Protein AF-A0A662R1B3-F1 (afdb_monomer_lite)

Structure (mmCIF, N/CA/C/O backbone):
data_AF-A0A662R1B3-F1
#
_entry.id   AF-A0A662R1B3-F1
#
loop_
_atom_site.group_PDB
_atom_site.id
_atom_site.type_symbol
_atom_site.label_atom_id
_atom_site.label_alt_id
_atom_site.label_comp_id
_atom_site.label_asym_id
_atom_site.label_entity_id
_atom_site.label_seq_id
_atom_site.pdbx_PDB_ins_code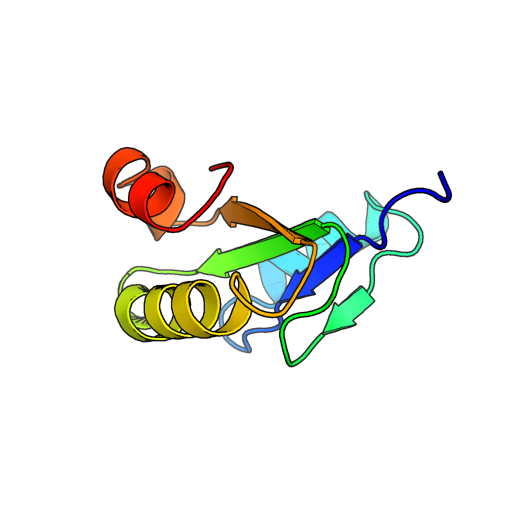
_atom_site.Cartn_x
_atom_site.Cartn_y
_atom_site.Cartn_z
_atom_site.occupancy
_atom_site.B_iso_or_equiv
_atom_site.auth_seq_id
_atom_site.auth_comp_id
_atom_site.auth_asym_id
_atom_site.auth_atom_id
_atom_site.pdbx_PDB_model_num
ATOM 1 N N . MET A 1 1 ? -19.005 -2.259 14.686 1.00 42.78 1 MET A N 1
ATOM 2 C CA . MET A 1 1 ? -17.787 -1.772 14.005 1.00 42.78 1 MET A CA 1
ATOM 3 C C . MET A 1 1 ? -18.208 -1.230 12.652 1.00 42.78 1 MET A C 1
ATOM 5 O O . MET A 1 1 ? -18.775 -1.980 11.872 1.00 42.78 1 MET A O 1
ATOM 9 N N . LYS A 1 2 ? -18.058 0.080 12.428 1.00 50.28 2 LYS A N 1
ATOM 10 C CA . LYS A 1 2 ? -18.292 0.698 11.115 1.00 50.28 2 LYS A CA 1
ATOM 11 C C . LYS A 1 2 ? -17.207 0.157 10.182 1.00 50.28 2 LYS A C 1
ATOM 13 O O . LYS A 1 2 ? -16.053 0.148 10.602 1.00 50.28 2 LYS A O 1
ATOM 18 N N . TYR A 1 3 ? -17.592 -0.350 9.013 1.00 51.41 3 TYR A N 1
ATOM 19 C CA . TYR A 1 3 ? -16.685 -0.908 8.009 1.00 51.41 3 TYR A CA 1
ATOM 20 C C . TYR A 1 3 ? -15.438 -0.030 7.881 1.00 51.41 3 TYR A C 1
ATOM 22 O O . TYR A 1 3 ? -15.546 1.178 7.684 1.00 51.41 3 TYR A O 1
ATOM 30 N N . SER A 1 4 ? -14.280 -0.633 8.134 1.00 69.06 4 SER A N 1
ATOM 31 C CA . SER A 1 4 ? -12.981 0.028 8.170 1.00 69.06 4 SER A CA 1
ATOM 32 C C . SER A 1 4 ? -12.784 0.843 6.892 1.00 69.06 4 SER A C 1
ATOM 34 O O . SER A 1 4 ? -12.849 0.270 5.808 1.00 69.06 4 SER A O 1
ATOM 36 N N . ASP A 1 5 ? -12.565 2.157 7.013 1.00 91.00 5 ASP A N 1
ATOM 37 C CA . ASP A 1 5 ? -12.284 3.033 5.867 1.00 91.00 5 ASP A CA 1
ATOM 38 C C . ASP A 1 5 ? -11.206 2.389 4.977 1.00 91.00 5 ASP A C 1
ATOM 40 O O . ASP A 1 5 ? -10.114 2.088 5.466 1.00 91.00 5 ASP A O 1
ATOM 44 N N . VAL A 1 6 ? -11.493 2.174 3.689 1.00 93.81 6 VAL A N 1
ATOM 45 C CA . VAL A 1 6 ? -10.495 1.675 2.733 1.00 93.81 6 VAL A CA 1
ATOM 46 C C . VAL A 1 6 ? -9.773 2.864 2.117 1.00 93.81 6 VAL A C 1
ATOM 48 O O . VAL A 1 6 ? -10.387 3.753 1.531 1.00 93.81 6 VAL A O 1
ATOM 51 N N . ASN A 1 7 ? -8.454 2.890 2.254 1.00 95.06 7 ASN A N 1
ATOM 52 C CA . ASN A 1 7 ? -7.613 4.010 1.870 1.00 95.06 7 ASN A CA 1
ATOM 53 C C . ASN A 1 7 ? -6.534 3.532 0.890 1.00 95.06 7 ASN A C 1
ATOM 55 O O . ASN A 1 7 ? -5.585 2.847 1.267 1.00 95.06 7 ASN A O 1
ATOM 59 N N . PHE A 1 8 ? -6.650 3.927 -0.375 1.00 94.62 8 PHE A N 1
ATOM 60 C CA . PHE A 1 8 ? -5.609 3.744 -1.379 1.00 94.62 8 PHE A CA 1
ATOM 61 C C . PHE A 1 8 ? -4.505 4.777 -1.177 1.00 94.62 8 PHE A C 1
ATOM 63 O O . PHE A 1 8 ? -4.719 5.981 -1.364 1.00 94.62 8 PHE A O 1
ATOM 70 N N . ARG A 1 9 ? -3.297 4.316 -0.848 1.00 94.94 9 ARG A N 1
ATOM 71 C CA . ARG A 1 9 ? -2.120 5.178 -0.790 1.00 94.94 9 ARG A CA 1
ATOM 72 C C . ARG A 1 9 ? -1.768 5.668 -2.195 1.00 94.94 9 ARG A C 1
ATOM 74 O O . ARG A 1 9 ? -1.404 4.888 -3.075 1.00 94.94 9 ARG A O 1
ATOM 81 N N . TYR A 1 10 ? -1.838 6.980 -2.406 1.00 91.19 10 TYR A N 1
ATOM 82 C CA . TYR A 1 10 ? -1.555 7.584 -3.701 1.00 91.19 10 TYR A CA 1
ATOM 83 C C . TYR A 1 10 ? -0.056 7.685 -3.992 1.00 91.19 10 TYR A C 1
ATOM 85 O O . TYR A 1 10 ? 0.682 8.401 -3.317 1.00 91.19 10 TYR A O 1
ATOM 93 N N . PHE A 1 11 ? 0.362 7.053 -5.088 1.00 85.19 11 PHE A N 1
ATOM 94 C CA . PHE A 1 11 ? 1.649 7.288 -5.733 1.00 85.19 11 PHE A CA 1
ATOM 95 C C . PHE A 1 11 ? 1.412 7.673 -7.191 1.00 85.19 11 PHE A C 1
ATOM 97 O O . PHE A 1 11 ? 0.750 6.938 -7.923 1.00 85.19 11 PHE A O 1
ATOM 104 N N . LYS A 1 12 ? 2.022 8.769 -7.663 1.00 81.62 12 LYS A N 1
ATOM 105 C CA . LYS A 1 12 ? 1.876 9.236 -9.059 1.00 81.62 12 LYS A CA 1
ATOM 106 C C . LYS A 1 12 ? 2.162 8.133 -10.091 1.00 81.62 12 LYS A C 1
ATOM 108 O O . LYS A 1 12 ? 1.486 8.066 -11.114 1.00 81.62 12 LYS A O 1
ATOM 113 N N . LYS A 1 13 ? 3.140 7.261 -9.809 1.00 77.25 13 LYS A N 1
ATOM 114 C CA . LYS A 1 13 ? 3.535 6.134 -10.674 1.00 77.25 13 LYS A CA 1
ATOM 115 C C . LYS A 1 13 ? 2.512 4.988 -10.703 1.00 77.25 13 LYS A C 1
ATOM 117 O O . LYS A 1 13 ? 2.445 4.286 -11.702 1.00 77.25 13 LYS A O 1
ATOM 122 N N . ASN A 1 14 ? 1.679 4.847 -9.669 1.00 70.44 14 ASN A N 1
ATOM 123 C CA . ASN A 1 14 ? 0.777 3.700 -9.485 1.00 70.44 14 ASN A CA 1
ATOM 124 C C . ASN A 1 14 ? -0.706 4.089 -9.618 1.00 70.44 14 ASN A C 1
ATOM 126 O O . ASN A 1 14 ? -1.600 3.337 -9.235 1.00 70.44 14 ASN A O 1
ATOM 130 N N . ARG A 1 15 ? -0.976 5.263 -10.206 1.00 74.69 15 ARG A N 1
ATOM 131 C CA . ARG A 1 15 ? -2.326 5.811 -10.411 1.00 74.69 15 ARG A CA 1
ATOM 132 C C . ARG A 1 15 ? -3.250 4.896 -11.224 1.00 74.69 15 ARG A C 1
ATOM 134 O O . ARG A 1 15 ? -4.459 4.942 -11.038 1.00 74.69 15 ARG A O 1
ATOM 141 N N . TYR A 1 16 ? -2.684 4.076 -12.111 1.00 76.00 16 TYR A N 1
ATOM 142 C CA . TYR A 1 16 ? -3.453 3.178 -12.973 1.00 76.00 16 TYR A CA 1
ATOM 143 C C . TYR A 1 16 ? -4.078 2.021 -12.185 1.00 76.00 16 TYR A C 1
ATOM 145 O O . TYR A 1 16 ? -5.264 1.764 -12.356 1.00 76.00 16 TYR A O 1
ATOM 153 N N . SER A 1 17 ? -3.339 1.395 -11.259 1.00 73.81 17 SER A N 1
ATOM 154 C CA . SER A 1 17 ? -3.891 0.345 -10.386 1.00 73.81 17 SER A CA 1
ATOM 155 C C . SER A 1 17 ? -5.017 0.876 -9.496 1.00 73.81 17 SER A C 1
ATOM 157 O O . SER A 1 17 ? -6.038 0.219 -9.325 1.00 73.81 17 SER A O 1
ATOM 159 N N . ILE A 1 18 ? -4.862 2.100 -8.977 1.00 80.62 18 ILE A N 1
ATOM 160 C CA . ILE A 1 18 ? -5.882 2.764 -8.152 1.00 80.62 18 ILE A CA 1
ATOM 161 C C . ILE A 1 18 ? -7.155 3.025 -8.970 1.00 80.62 18 ILE A C 1
ATOM 163 O O . ILE A 1 18 ? -8.250 2.716 -8.512 1.00 80.62 18 ILE A O 1
ATOM 167 N N . ALA A 1 19 ? -7.023 3.544 -10.196 1.00 81.88 19 ALA A N 1
ATOM 168 C CA . ALA A 1 19 ? -8.167 3.857 -11.055 1.00 81.88 19 ALA A CA 1
ATOM 169 C C . ALA A 1 19 ? -9.018 2.625 -11.415 1.00 81.88 19 ALA A C 1
ATOM 171 O O . ALA A 1 19 ? -10.227 2.758 -11.579 1.00 81.88 19 ALA A O 1
ATOM 172 N N . VAL A 1 20 ? -8.404 1.440 -11.516 1.00 85.19 20 VAL A N 1
ATOM 173 C CA . VAL A 1 20 ? -9.111 0.180 -11.805 1.00 85.19 20 VAL A CA 1
ATOM 174 C C . VAL A 1 20 ? -9.841 -0.365 -10.575 1.00 85.19 20 VAL A C 1
ATOM 176 O O . VAL A 1 20 ? -10.926 -0.921 -10.711 1.00 85.19 20 VAL A O 1
ATOM 179 N N . LEU A 1 21 ? -9.267 -0.211 -9.379 1.00 85.44 21 LEU A N 1
ATOM 180 C CA . LEU A 1 21 ? -9.829 -0.777 -8.148 1.00 85.44 21 LEU A CA 1
ATOM 181 C C . LEU A 1 21 ? -10.873 0.123 -7.482 1.00 85.44 21 LEU A C 1
ATOM 183 O O . LEU A 1 21 ? -11.786 -0.394 -6.843 1.00 85.44 21 LEU A O 1
ATOM 187 N N . LEU A 1 22 ? -10.773 1.447 -7.638 1.00 86.44 22 LEU A N 1
ATOM 188 C CA . LEU A 1 22 ? -11.708 2.403 -7.033 1.00 86.44 22 LEU A CA 1
ATOM 189 C C . LEU A 1 22 ? -13.192 2.088 -7.313 1.00 86.44 22 LEU A C 1
ATOM 191 O O . LEU A 1 22 ? -13.968 2.106 -6.363 1.00 86.44 22 LEU A O 1
ATOM 195 N N . PRO A 1 23 ? -13.616 1.745 -8.547 1.00 89.31 23 PRO A N 1
ATOM 196 C CA . PRO A 1 23 ? -15.013 1.391 -8.815 1.00 89.31 23 PRO A CA 1
ATOM 197 C C . PRO A 1 23 ? -15.485 0.107 -8.119 1.00 89.31 23 PRO A C 1
ATOM 199 O O . PRO A 1 23 ? -16.686 -0.085 -7.953 1.00 89.31 23 PRO A O 1
ATOM 202 N N . LEU A 1 24 ? -14.560 -0.782 -7.740 1.00 89.75 24 LEU A N 1
ATOM 203 C CA . LEU A 1 24 ? -14.864 -2.072 -7.112 1.00 89.75 24 LEU A CA 1
ATOM 204 C C . LEU A 1 24 ? -14.956 -1.982 -5.587 1.00 89.75 24 LEU A C 1
ATOM 206 O O . LEU A 1 24 ? -15.445 -2.914 -4.951 1.00 89.75 24 LEU A O 1
ATOM 210 N N . VAL A 1 25 ? -14.483 -0.881 -5.000 1.00 89.06 25 VAL A N 1
ATOM 211 C CA . VAL A 1 25 ? -14.485 -0.663 -3.554 1.00 89.06 25 VAL A CA 1
ATOM 212 C C . VAL A 1 25 ? -15.240 0.633 -3.252 1.00 89.06 25 VAL A C 1
ATOM 214 O O . VAL A 1 25 ? -14.633 1.708 -3.239 1.00 89.06 25 VAL A O 1
ATOM 217 N N . PRO A 1 26 ? -16.564 0.553 -3.021 1.00 84.50 26 PRO A N 1
ATOM 218 C CA . PRO A 1 26 ? -17.370 1.711 -2.656 1.00 84.50 26 PRO A CA 1
ATOM 219 C C . PRO A 1 26 ? -16.778 2.455 -1.456 1.00 84.50 26 PRO A C 1
ATOM 221 O O . PRO A 1 26 ? -16.224 1.839 -0.545 1.00 84.50 26 PRO A O 1
ATOM 224 N N . ASP A 1 27 ? -16.883 3.784 -1.476 1.00 88.81 27 ASP A N 1
ATOM 225 C CA . ASP A 1 27 ? -16.406 4.692 -0.422 1.00 88.81 27 ASP A CA 1
ATOM 226 C C . ASP A 1 27 ? -14.890 4.674 -0.149 1.00 88.81 27 ASP A C 1
ATOM 228 O O . ASP A 1 27 ? -14.416 5.323 0.792 1.00 88.81 27 ASP A O 1
ATOM 232 N N . ALA A 1 28 ? -14.101 3.989 -0.983 1.00 92.00 28 ALA A N 1
ATOM 233 C CA . ALA A 1 28 ? -12.657 4.009 -0.849 1.00 92.00 28 ALA A CA 1
ATOM 234 C C . ALA A 1 28 ? -12.083 5.403 -1.133 1.00 92.00 28 ALA A C 1
ATOM 236 O O . ALA A 1 28 ? -12.454 6.097 -2.084 1.00 92.00 28 ALA A O 1
ATOM 237 N N . LYS A 1 29 ? -11.122 5.808 -0.307 1.00 93.38 29 LYS A N 1
ATOM 238 C CA . LYS A 1 29 ? -10.476 7.120 -0.373 1.00 93.38 29 LYS A CA 1
ATOM 239 C C . LYS A 1 29 ? -9.115 6.981 -1.029 1.00 93.38 29 LYS A C 1
ATOM 241 O O . LYS A 1 29 ? -8.382 6.035 -0.761 1.00 93.38 29 LYS A O 1
ATOM 246 N N . VAL A 1 30 ? -8.738 7.961 -1.838 1.00 93.38 30 VAL A N 1
ATOM 247 C CA . VAL A 1 30 ? -7.352 8.119 -2.288 1.00 93.38 30 VAL A CA 1
ATOM 248 C C . VAL A 1 30 ? -6.669 9.097 -1.343 1.00 93.38 30 VAL A C 1
ATOM 250 O O . VAL A 1 30 ? -7.116 10.235 -1.202 1.00 93.38 30 VAL A O 1
ATOM 253 N N . VAL A 1 31 ? -5.604 8.658 -0.673 1.00 94.88 31 VAL A N 1
ATOM 254 C CA . VAL A 1 31 ? -4.943 9.428 0.390 1.00 94.88 31 VAL A CA 1
ATOM 255 C C . VAL A 1 31 ? -3.461 9.649 0.093 1.00 94.88 31 VAL A C 1
ATOM 257 O O . VAL A 1 31 ? -2.765 8.772 -0.421 1.00 94.88 31 VAL A O 1
ATOM 260 N N . ASN A 1 32 ? -2.962 10.835 0.443 1.00 94.12 32 ASN A N 1
ATOM 261 C CA . ASN A 1 32 ? -1.549 11.199 0.279 1.00 94.12 32 ASN A CA 1
ATOM 262 C C . ASN A 1 32 ? -0.673 10.811 1.478 1.00 94.12 32 ASN A C 1
ATOM 264 O O . ASN A 1 32 ? 0.540 10.984 1.404 1.00 94.12 32 ASN A O 1
ATOM 268 N N . GLU A 1 33 ? -1.273 10.302 2.553 1.00 94.81 33 GLU A N 1
ATOM 269 C CA . GLU A 1 33 ? -0.604 9.890 3.790 1.00 94.81 33 GLU A CA 1
ATOM 270 C C . GLU A 1 33 ? -1.380 8.722 4.426 1.00 94.81 33 GLU A C 1
ATOM 272 O O . GLU A 1 33 ? -2.587 8.602 4.168 1.00 94.81 33 GLU A O 1
ATOM 277 N N . PRO A 1 34 ? -0.731 7.872 5.243 1.00 96.31 34 PRO A N 1
ATOM 278 C CA . PRO A 1 34 ? -1.395 6.758 5.916 1.00 96.31 34 PRO A CA 1
ATOM 279 C C . PRO A 1 34 ? -2.504 7.201 6.884 1.00 96.31 34 PRO A C 1
ATOM 281 O O . PRO A 1 34 ? -2.406 8.248 7.525 1.00 96.31 34 PRO A O 1
ATOM 284 N N . ARG A 1 35 ? -3.565 6.394 7.019 1.00 95.81 35 ARG A N 1
ATOM 285 C CA . ARG A 1 35 ? -4.717 6.651 7.907 1.00 95.81 35 ARG A CA 1
ATOM 286 C C . ARG A 1 35 ? -5.192 5.372 8.599 1.00 95.81 35 ARG A C 1
ATOM 288 O O . ARG A 1 35 ? -4.854 4.276 8.171 1.00 95.81 35 ARG A O 1
ATOM 295 N N . ASN A 1 36 ? -5.993 5.524 9.657 1.00 95.50 36 ASN A N 1
ATOM 296 C CA . ASN A 1 36 ? -6.693 4.398 10.288 1.00 95.50 36 ASN A CA 1
ATOM 297 C C . ASN A 1 36 ? -7.622 3.690 9.281 1.00 95.50 36 ASN A C 1
ATOM 299 O O . ASN A 1 36 ? -8.174 4.343 8.392 1.00 95.50 36 ASN A O 1
ATOM 303 N N . GLY A 1 37 ? -7.846 2.386 9.468 1.00 94.88 37 GLY A N 1
ATOM 304 C CA . GLY A 1 37 ? -8.698 1.565 8.597 1.00 94.88 37 GLY A CA 1
ATOM 305 C C . GLY A 1 37 ? -7.911 0.515 7.809 1.00 94.88 37 GLY A C 1
ATOM 306 O O . GLY A 1 37 ? -7.000 -0.101 8.343 1.00 94.88 37 GLY A O 1
ATOM 307 N N . ILE A 1 38 ? -8.266 0.270 6.551 1.00 95.62 38 ILE A N 1
ATOM 308 C CA . ILE A 1 38 ? -7.504 -0.611 5.655 1.00 95.62 38 ILE A CA 1
ATOM 309 C C . ILE A 1 38 ? -6.666 0.271 4.735 1.00 95.62 38 ILE A C 1
ATOM 311 O O . ILE A 1 38 ? -7.206 1.068 3.970 1.00 95.62 38 ILE A O 1
ATOM 315 N N . MET A 1 39 ? -5.347 0.134 4.810 1.00 96.12 39 MET A N 1
ATOM 316 C CA . MET A 1 39 ? -4.401 0.843 3.959 1.00 96.12 39 MET A CA 1
ATOM 317 C C . MET A 1 39 ? -3.957 -0.058 2.809 1.00 96.12 39 MET A C 1
ATOM 319 O O . MET A 1 39 ? -3.334 -1.091 3.034 1.00 96.12 39 MET A O 1
ATOM 323 N N . LEU A 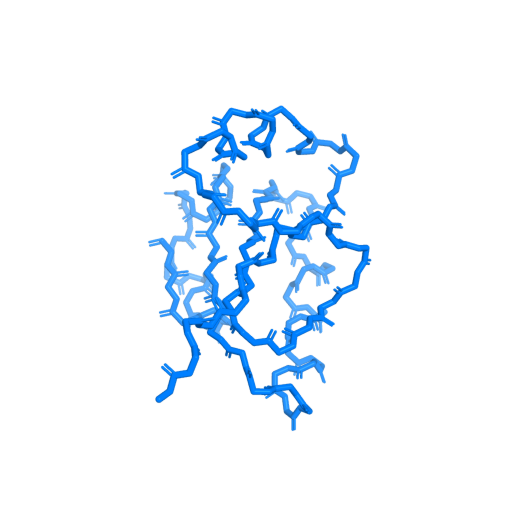1 40 ? -4.243 0.360 1.576 1.00 95.25 40 LEU A N 1
ATOM 324 C CA . LEU A 1 40 ? -3.868 -0.353 0.3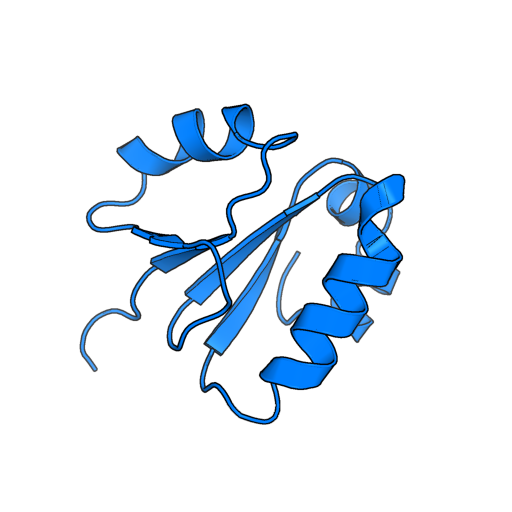56 1.00 95.25 40 LEU A CA 1
ATOM 325 C C . LEU A 1 40 ? -2.677 0.332 -0.318 1.00 95.25 40 LEU A C 1
ATOM 327 O O . LEU A 1 40 ? -2.758 1.497 -0.721 1.00 95.25 40 LEU A O 1
ATOM 331 N N . TYR A 1 41 ? -1.588 -0.409 -0.488 1.00 95.31 41 TYR A N 1
ATOM 332 C CA . TYR A 1 41 ? -0.373 0.029 -1.165 1.00 95.31 41 TYR A CA 1
ATOM 333 C C . TYR A 1 41 ? -0.192 -0.718 -2.481 1.00 95.31 41 TYR A C 1
ATOM 335 O O . TYR A 1 41 ? -0.282 -1.936 -2.537 1.00 95.31 41 TYR A O 1
ATOM 343 N N . SER A 1 42 ? 0.150 0.012 -3.541 1.00 93.31 42 SER A N 1
ATOM 344 C CA . SER A 1 42 ? 0.659 -0.570 -4.785 1.00 93.31 42 SER A CA 1
ATOM 345 C C . SER A 1 42 ? 2.012 0.054 -5.069 1.00 93.31 42 SER A C 1
ATOM 347 O O . SER A 1 42 ? 2.078 1.282 -5.154 1.00 93.31 42 SER A O 1
ATOM 349 N N . PHE A 1 43 ? 3.077 -0.735 -5.233 1.00 94.12 43 PHE A N 1
ATOM 350 C CA . PHE A 1 43 ? 4.414 -0.192 -5.502 1.00 94.12 43 PHE A CA 1
ATOM 351 C C . PHE A 1 43 ? 5.349 -1.131 -6.278 1.00 94.12 43 PHE A C 1
ATOM 353 O O . PHE A 1 43 ? 5.134 -2.337 -6.398 1.00 94.12 43 PHE A O 1
ATOM 360 N N . SER A 1 44 ? 6.385 -0.528 -6.862 1.00 93.50 44 SER A N 1
ATOM 361 C CA . SER A 1 44 ? 7.463 -1.198 -7.600 1.00 93.50 44 SER A CA 1
ATOM 362 C C . SER A 1 44 ? 8.772 -1.155 -6.808 1.00 93.50 44 SER A C 1
ATOM 364 O O . SER A 1 44 ? 8.901 -0.353 -5.885 1.00 93.50 44 SER A O 1
ATOM 366 N N . THR A 1 45 ? 9.760 -1.975 -7.187 1.00 95.50 45 THR A N 1
ATOM 367 C CA . THR A 1 45 ? 11.028 -2.121 -6.448 1.00 95.50 45 THR A CA 1
ATOM 368 C C . THR A 1 45 ? 11.712 -0.785 -6.125 1.00 95.50 45 THR A C 1
ATOM 370 O O . THR A 1 45 ? 12.106 -0.622 -4.980 1.00 95.50 45 THR A O 1
ATOM 373 N N . PRO A 1 46 ? 11.781 0.220 -7.027 1.00 95.12 46 PRO A N 1
ATOM 374 C CA . PRO A 1 46 ? 12.412 1.510 -6.708 1.00 95.12 46 PRO A CA 1
ATOM 375 C C . PRO A 1 46 ? 11.723 2.345 -5.617 1.00 95.12 46 PRO A C 1
ATOM 377 O O . PRO A 1 46 ? 12.211 3.417 -5.275 1.00 95.12 46 PRO A O 1
ATOM 380 N N . GLN A 1 47 ? 10.539 1.940 -5.154 1.00 94.50 47 GLN A N 1
ATOM 381 C CA . GLN A 1 47 ? 9.792 2.626 -4.099 1.00 94.50 47 GLN A CA 1
ATOM 382 C C . GLN A 1 47 ? 9.888 1.899 -2.753 1.00 94.50 47 GLN A C 1
ATOM 384 O O . GLN A 1 47 ? 9.378 2.429 -1.768 1.00 94.50 47 GLN A O 1
ATOM 389 N N . LYS A 1 48 ? 10.473 0.693 -2.706 1.00 95.88 48 LYS A N 1
ATOM 390 C CA . LYS A 1 48 ? 10.319 -0.214 -1.564 1.00 95.88 48 LYS A CA 1
ATOM 391 C C . LYS A 1 48 ? 10.873 0.379 -0.271 1.00 95.88 48 LYS A C 1
ATOM 393 O O . LYS A 1 48 ? 10.175 0.370 0.733 1.00 95.88 48 LYS A O 1
ATOM 398 N N . GLU A 1 49 ? 12.056 0.993 -0.310 1.00 97.50 49 GLU A N 1
ATOM 399 C CA . GLU A 1 49 ? 12.720 1.513 0.888 1.00 97.50 49 GLU A CA 1
ATOM 400 C C . GLU A 1 49 ? 11.908 2.652 1.513 1.00 97.50 49 GLU A C 1
ATOM 402 O O . GLU A 1 49 ? 11.756 2.725 2.730 1.00 97.50 49 GLU A O 1
ATOM 407 N N . TYR A 1 50 ? 11.339 3.520 0.671 1.00 96.62 50 TYR A N 1
ATOM 408 C CA . TYR A 1 50 ? 10.454 4.593 1.120 1.00 96.62 50 TYR A CA 1
ATOM 409 C C . TYR A 1 50 ? 9.146 4.043 1.703 1.00 96.62 50 TYR A C 1
ATOM 411 O O . TYR A 1 50 ? 8.703 4.506 2.751 1.00 96.62 50 TYR A O 1
ATOM 419 N N . VAL A 1 51 ? 8.534 3.061 1.034 1.00 97.25 51 VAL A N 1
ATOM 420 C CA . VAL A 1 51 ? 7.255 2.475 1.456 1.00 97.25 51 VAL A CA 1
ATOM 421 C C . VAL A 1 51 ? 7.396 1.731 2.782 1.00 97.25 51 VAL A C 1
ATOM 423 O O . VAL A 1 51 ? 6.601 1.977 3.683 1.00 97.25 51 VAL A O 1
ATOM 426 N N . TYR A 1 52 ? 8.412 0.879 2.936 1.00 98.12 52 TYR A N 1
ATOM 427 C CA . TYR A 1 52 ? 8.651 0.151 4.186 1.00 98.12 52 TYR A CA 1
ATOM 428 C C . TYR A 1 52 ? 8.885 1.102 5.351 1.00 98.12 52 TYR A C 1
ATOM 430 O O . TYR A 1 52 ? 8.242 0.975 6.391 1.00 98.12 52 TYR A O 1
ATOM 438 N N . LYS A 1 53 ? 9.714 2.131 5.142 1.00 98.00 53 LYS A N 1
ATOM 439 C CA . LYS A 1 53 ? 9.933 3.166 6.150 1.00 98.00 53 LYS A CA 1
ATOM 440 C C . LYS A 1 53 ? 8.629 3.870 6.543 1.00 98.00 53 LYS A C 1
ATOM 442 O O . LYS A 1 53 ? 8.368 4.026 7.733 1.00 98.00 53 LYS A O 1
ATOM 447 N N . GLU A 1 54 ? 7.804 4.276 5.572 1.00 97.62 54 GLU A N 1
ATOM 448 C CA . GLU A 1 54 ? 6.511 4.926 5.841 1.00 97.62 54 GLU A CA 1
ATOM 449 C C . GLU A 1 54 ? 5.601 4.023 6.689 1.00 97.62 54 GLU A C 1
ATOM 451 O O . GLU A 1 54 ? 5.035 4.482 7.683 1.00 97.62 54 GLU A O 1
ATOM 456 N N . VAL A 1 55 ? 5.495 2.740 6.335 1.00 97.81 55 VAL A N 1
ATOM 457 C CA . VAL A 1 55 ? 4.661 1.753 7.036 1.00 97.81 55 VAL A CA 1
ATOM 458 C C . VAL A 1 55 ? 5.158 1.525 8.464 1.00 97.81 55 VAL A C 1
ATOM 460 O O . VAL A 1 55 ? 4.380 1.653 9.410 1.00 97.81 55 VAL A O 1
ATOM 463 N N . ASP A 1 56 ? 6.453 1.275 8.653 1.00 97.50 56 ASP A N 1
ATOM 464 C CA . ASP A 1 56 ? 7.036 0.982 9.967 1.00 97.50 56 ASP A CA 1
ATOM 465 C C . ASP A 1 56 ? 6.945 2.164 10.944 1.00 97.50 56 ASP A C 1
ATOM 467 O O . ASP A 1 56 ? 6.744 1.981 12.152 1.00 97.50 56 ASP A O 1
ATOM 471 N N . GLU A 1 57 ? 7.054 3.395 10.436 1.00 97.19 57 GLU A N 1
ATOM 472 C CA . GLU A 1 57 ? 6.906 4.613 11.236 1.00 97.19 57 GLU A CA 1
ATOM 473 C C . GLU A 1 57 ? 5.456 4.847 11.687 1.00 97.19 57 GLU A C 1
ATOM 475 O O . GLU A 1 57 ? 5.221 5.324 12.806 1.00 97.19 57 GLU A O 1
ATOM 480 N N . HIS A 1 58 ? 4.477 4.512 10.841 1.00 97.38 58 HIS A N 1
ATOM 481 C CA . HIS A 1 58 ? 3.065 4.817 11.080 1.00 97.38 58 HIS A CA 1
ATOM 482 C C . HIS A 1 58 ? 2.290 3.676 11.739 1.00 97.38 58 HIS A C 1
ATOM 484 O O . HIS A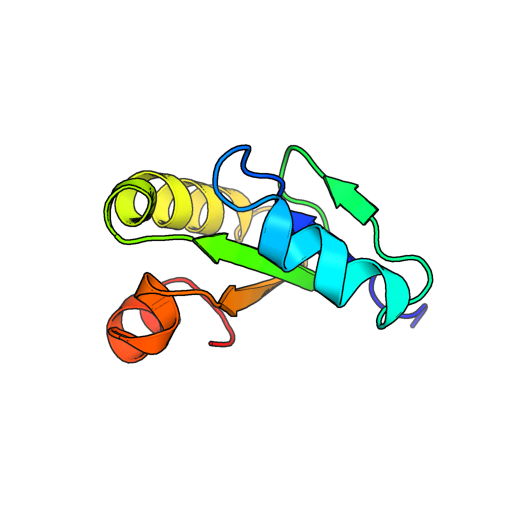 1 58 ? 1.364 3.955 12.504 1.00 97.38 58 HIS A O 1
ATOM 490 N N . ARG A 1 59 ? 2.682 2.410 11.547 1.00 94.56 59 ARG A N 1
ATOM 491 C CA . ARG A 1 59 ? 2.007 1.246 12.155 1.00 94.56 59 ARG A CA 1
ATOM 492 C C . ARG A 1 59 ? 1.995 1.265 13.684 1.00 94.56 59 ARG A C 1
ATOM 494 O O . ARG A 1 59 ? 1.156 0.628 14.301 1.00 94.56 59 ARG A O 1
ATOM 501 N N . LYS A 1 60 ? 2.904 2.024 14.306 1.00 92.94 60 LYS A N 1
ATOM 502 C CA . LYS A 1 60 ? 2.948 2.238 15.765 1.00 92.94 60 LYS A CA 1
ATOM 503 C C . LYS A 1 60 ? 1.927 3.268 16.263 1.00 92.94 60 LYS A C 1
ATOM 505 O O . LYS A 1 60 ? 1.692 3.356 17.462 1.00 92.94 60 LYS A O 1
ATOM 510 N N . LYS A 1 61 ? 1.379 4.091 15.364 1.00 95.88 61 LYS A N 1
ATOM 511 C CA . LYS A 1 61 ? 0.535 5.259 15.679 1.00 95.88 61 LYS A CA 1
ATOM 512 C C . LYS A 1 61 ? -0.885 5.126 15.136 1.00 95.88 61 LYS A C 1
ATOM 514 O O . LYS A 1 61 ? -1.797 5.754 15.664 1.00 95.88 61 LYS A O 1
ATOM 519 N N . LEU A 1 62 ? -1.056 4.354 14.068 1.00 95.88 62 LEU A N 1
ATOM 520 C CA . LEU A 1 62 ? -2.322 4.174 13.376 1.00 95.88 62 LEU A CA 1
ATOM 521 C C . LEU A 1 62 ? -2.848 2.763 13.600 1.00 95.88 62 LEU A C 1
ATOM 523 O O . LEU A 1 62 ? -2.119 1.785 13.458 1.00 95.88 62 LEU A O 1
ATOM 527 N N . ASN A 1 63 ? -4.141 2.674 13.892 1.00 95.38 63 ASN A N 1
ATOM 528 C CA . ASN A 1 63 ? -4.863 1.415 13.897 1.00 95.38 63 ASN A CA 1
ATOM 529 C C . ASN A 1 63 ? -5.303 1.115 12.460 1.00 95.38 63 ASN A C 1
ATOM 531 O O . ASN A 1 63 ? -6.390 1.522 12.031 1.00 95.38 63 ASN A O 1
ATOM 535 N N . ALA A 1 64 ? -4.408 0.486 11.703 1.00 95.69 64 ALA A N 1
ATOM 536 C CA . ALA A 1 64 ? -4.638 0.136 10.314 1.00 95.69 64 ALA A CA 1
ATOM 537 C C . ALA A 1 64 ? -4.204 -1.298 10.005 1.00 95.69 64 ALA A C 1
ATOM 539 O O . ALA A 1 64 ? -3.233 -1.782 10.581 1.00 95.69 64 ALA A O 1
ATOM 540 N N . ILE A 1 65 ? -4.919 -1.932 9.074 1.00 97.00 65 ILE A N 1
ATOM 541 C CA . ILE A 1 65 ? -4.496 -3.161 8.398 1.00 97.00 65 ILE A CA 1
ATOM 542 C C . ILE A 1 65 ? -3.746 -2.744 7.136 1.00 97.00 65 ILE A C 1
ATOM 544 O O . ILE A 1 65 ? -4.298 -2.032 6.291 1.00 97.00 65 ILE A O 1
ATOM 548 N N . TRP A 1 66 ? -2.501 -3.178 7.006 1.00 97.56 66 TRP A N 1
ATOM 549 C CA . TRP A 1 66 ? -1.591 -2.802 5.933 1.00 97.56 66 TRP A CA 1
ATOM 550 C C . TRP A 1 66 ? -1.571 -3.899 4.872 1.00 97.56 66 TRP A C 1
ATOM 552 O O . TRP A 1 66 ? -1.070 -4.995 5.110 1.00 97.56 66 TRP A O 1
ATOM 562 N N . VAL A 1 67 ? -2.089 -3.594 3.682 1.00 97.00 67 VAL A N 1
ATOM 563 C CA . VAL A 1 67 ? -2.141 -4.520 2.544 1.00 97.00 67 VAL A CA 1
ATOM 564 C C . VAL A 1 67 ? -1.280 -3.979 1.410 1.00 97.00 67 VAL A C 1
ATOM 566 O O . VAL A 1 67 ? -1.434 -2.826 0.994 1.00 97.00 67 VAL A O 1
ATOM 569 N N . ALA A 1 68 ? -0.387 -4.811 0.887 1.00 96.50 68 ALA A N 1
ATOM 570 C CA . ALA A 1 68 ? 0.470 -4.479 -0.239 1.00 96.50 68 ALA A CA 1
ATOM 571 C C . ALA A 1 68 ? 0.056 -5.221 -1.512 1.00 96.50 68 ALA A C 1
ATOM 573 O O . ALA A 1 68 ? -0.531 -6.288 -1.473 1.00 96.50 68 ALA A O 1
ATOM 574 N N . GLY A 1 69 ? 0.400 -4.647 -2.659 1.00 93.88 69 GLY A N 1
ATOM 575 C CA . GLY A 1 69 ? 0.226 -5.244 -3.974 1.00 93.88 69 GLY A CA 1
ATOM 576 C C . GLY A 1 69 ? 1.102 -4.557 -5.023 1.00 93.88 69 GLY A C 1
ATOM 577 O O . GLY A 1 69 ? 1.861 -3.623 -4.745 1.00 93.88 69 GLY A O 1
ATOM 578 N N . GLY A 1 70 ? 0.988 -4.998 -6.271 1.00 92.00 70 GLY A N 1
ATOM 579 C CA . GLY A 1 70 ? 1.779 -4.472 -7.384 1.00 92.00 70 GLY A CA 1
ATOM 580 C C . GLY A 1 70 ? 3.087 -5.236 -7.622 1.00 92.00 70 GLY A C 1
ATOM 581 O O . GLY A 1 70 ? 3.346 -6.246 -6.971 1.00 92.00 70 GLY A O 1
ATOM 582 N N . PRO A 1 71 ? 3.921 -4.781 -8.577 1.00 93.94 71 PRO A N 1
ATOM 583 C CA . PRO A 1 71 ? 5.001 -5.602 -9.121 1.00 93.94 71 PRO A CA 1
ATOM 584 C C . PRO A 1 71 ? 6.015 -6.103 -8.090 1.00 93.94 71 PRO A C 1
ATOM 586 O O . PRO A 1 71 ? 6.496 -7.226 -8.217 1.00 93.94 71 PRO A O 1
ATOM 589 N N . HIS A 1 72 ? 6.355 -5.290 -7.081 1.00 95.69 72 HIS A N 1
ATOM 590 C CA . HIS A 1 72 ? 7.317 -5.709 -6.063 1.00 95.69 72 HIS A CA 1
ATOM 591 C C . HIS A 1 72 ? 6.699 -6.675 -5.042 1.00 95.69 72 HIS A C 1
ATOM 593 O O . HIS A 1 72 ? 7.237 -7.778 -4.925 1.00 95.69 72 HIS A O 1
ATOM 599 N N . PRO A 1 73 ? 5.552 -6.365 -4.396 1.00 96.81 73 PRO A N 1
ATOM 600 C CA . PRO A 1 73 ? 4.890 -7.330 -3.515 1.00 96.81 73 PRO A CA 1
ATOM 601 C C . PRO A 1 73 ? 4.553 -8.668 -4.164 1.00 96.81 73 PRO A C 1
ATOM 603 O O . PRO A 1 73 ? 4.794 -9.705 -3.555 1.00 96.81 73 PRO A O 1
ATOM 606 N N . SER A 1 74 ? 4.131 -8.681 -5.431 1.00 96.00 74 SER A N 1
ATOM 607 C CA . SER A 1 74 ? 3.892 -9.939 -6.149 1.00 96.00 74 SER A CA 1
ATOM 608 C C . SER A 1 74 ? 5.166 -10.770 -6.373 1.00 96.00 74 SER A C 1
ATOM 610 O O . SER A 1 74 ? 5.093 -11.993 -6.413 1.00 96.00 74 SER A O 1
ATOM 612 N N . ALA A 1 75 ? 6.336 -10.137 -6.522 1.00 97.50 75 ALA A N 1
ATOM 613 C CA . ALA A 1 75 ? 7.606 -10.827 -6.782 1.00 97.50 75 ALA A CA 1
ATOM 614 C C . ALA A 1 75 ? 8.393 -11.196 -5.509 1.00 97.50 75 ALA A C 1
ATOM 616 O O . ALA A 1 75 ? 9.252 -12.085 -5.543 1.00 97.50 75 ALA A O 1
ATOM 617 N N . ARG A 1 76 ? 8.153 -10.485 -4.402 1.00 98.06 76 ARG A N 1
ATOM 618 C CA . ARG A 1 76 ? 8.875 -10.613 -3.125 1.00 98.06 76 ARG A 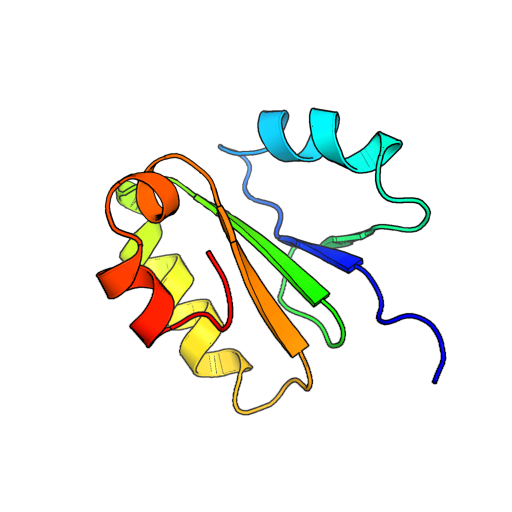CA 1
ATOM 619 C C . ARG A 1 76 ? 7.910 -10.632 -1.922 1.00 98.06 76 ARG A C 1
ATOM 621 O O . ARG A 1 76 ? 8.090 -9.846 -0.998 1.00 98.06 76 ARG A O 1
ATOM 628 N N . PRO A 1 77 ? 6.905 -11.527 -1.884 1.00 97.94 77 PRO A N 1
ATOM 629 C CA . PRO A 1 77 ? 5.864 -11.482 -0.855 1.00 97.94 77 PRO A CA 1
ATOM 630 C C . PRO A 1 77 ? 6.406 -11.673 0.566 1.00 97.94 77 PRO A C 1
ATOM 632 O O . PRO A 1 77 ? 5.967 -10.980 1.472 1.00 97.94 77 PRO A O 1
ATOM 635 N N . GLN A 1 78 ? 7.397 -12.551 0.761 1.00 98.44 78 GLN A N 1
ATOM 636 C CA . GLN A 1 78 ? 7.970 -12.800 2.091 1.00 98.44 78 GLN A CA 1
ATOM 637 C C . GLN A 1 78 ? 8.702 -11.573 2.655 1.00 98.44 78 GLN A C 1
ATOM 639 O O . GLN A 1 78 ? 8.498 -11.241 3.813 1.00 98.44 78 GLN A O 1
ATOM 644 N N . GLU A 1 79 ? 9.474 -10.863 1.820 1.00 98.12 79 GLU A N 1
ATOM 645 C CA . GLU A 1 79 ? 10.124 -9.592 2.196 1.00 98.12 79 GLU A CA 1
ATOM 646 C C . GLU A 1 79 ? 9.073 -8.542 2.588 1.00 98.12 79 GLU A C 1
ATOM 648 O O . GLU A 1 79 ? 9.222 -7.833 3.574 1.00 98.12 79 GLU A O 1
ATOM 653 N N . VAL A 1 80 ? 7.973 -8.453 1.836 1.00 98.56 80 VAL A N 1
ATOM 654 C CA . VAL A 1 80 ? 6.920 -7.466 2.105 1.00 98.56 80 VAL A CA 1
ATOM 655 C C . VAL A 1 80 ? 6.143 -7.781 3.387 1.00 98.56 80 VAL A C 1
ATOM 657 O O . VAL A 1 80 ? 5.782 -6.853 4.109 1.00 98.56 80 VAL A O 1
ATOM 660 N N . LEU A 1 81 ? 5.919 -9.058 3.706 1.00 98.62 81 LEU A N 1
ATOM 661 C CA . LEU A 1 81 ? 5.236 -9.490 4.934 1.00 98.62 81 LEU A CA 1
ATOM 662 C C . LEU A 1 81 ? 6.025 -9.187 6.220 1.00 98.62 81 LEU A C 1
ATOM 664 O O . LEU A 1 81 ? 5.453 -9.224 7.306 1.00 98.62 81 LEU A O 1
ATOM 668 N N . GLU A 1 82 ? 7.309 -8.828 6.130 1.00 98.25 82 GLU A N 1
ATOM 669 C CA . GLU A 1 82 ? 8.053 -8.285 7.278 1.00 98.25 82 GLU A CA 1
ATOM 670 C C . GLU A 1 82 ? 7.509 -6.905 7.706 1.00 98.25 82 GLU A C 1
ATOM 672 O O . GLU A 1 82 ? 7.598 -6.528 8.878 1.00 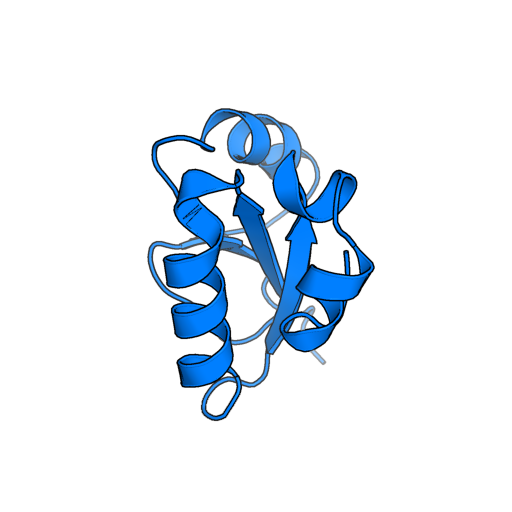98.25 82 GLU A O 1
ATOM 677 N N . HIS A 1 83 ? 6.879 -6.174 6.778 1.00 98.06 83 HIS A N 1
ATOM 678 C CA . HIS A 1 83 ? 6.378 -4.811 6.979 1.00 98.06 83 HIS A CA 1
ATOM 679 C C . HIS A 1 83 ? 4.843 -4.705 6.925 1.00 98.06 83 HIS A C 1
ATOM 681 O O . HIS A 1 83 ? 4.266 -3.870 7.622 1.00 98.06 83 HIS A O 1
ATOM 687 N N . PHE A 1 84 ? 4.179 -5.542 6.124 1.00 98.44 84 PHE A N 1
ATOM 688 C CA . PHE A 1 84 ? 2.732 -5.522 5.875 1.00 98.44 84 PHE A CA 1
ATOM 689 C C . PHE A 1 84 ? 2.011 -6.713 6.513 1.00 98.44 84 PHE A C 1
ATOM 691 O O . PHE A 1 84 ? 2.599 -7.769 6.713 1.00 98.44 84 PHE A O 1
ATOM 698 N N . ASP A 1 85 ? 0.711 -6.561 6.773 1.00 98.19 85 ASP A N 1
ATOM 699 C CA . ASP A 1 85 ? -0.123 -7.642 7.312 1.00 98.19 85 ASP A CA 1
ATOM 700 C C . ASP A 1 85 ? -0.556 -8.630 6.213 1.00 98.19 85 ASP A C 1
ATOM 702 O O . ASP A 1 85 ? -0.716 -9.822 6.475 1.00 98.19 85 ASP A O 1
ATOM 706 N N . TYR A 1 86 ? -0.739 -8.139 4.978 1.00 97.81 86 TYR A N 1
ATOM 707 C CA . TYR A 1 86 ? -1.159 -8.930 3.816 1.00 97.81 86 TYR A CA 1
ATOM 708 C C . TYR A 1 86 ? -0.464 -8.472 2.522 1.00 97.81 86 TYR A C 1
ATOM 710 O O . TYR A 1 86 ? -0.134 -7.292 2.366 1.00 97.81 86 TYR A O 1
ATOM 718 N N . VAL A 1 87 ? -0.297 -9.408 1.579 1.00 95.62 87 VAL A N 1
ATOM 719 C CA . VAL A 1 87 ? 0.260 -9.219 0.223 1.00 95.62 87 VAL A CA 1
ATOM 720 C C . VAL A 1 87 ? -0.639 -9.883 -0.813 1.00 95.62 87 VAL A C 1
ATOM 722 O O . VAL A 1 87 ? -1.165 -10.971 -0.490 1.00 95.62 87 VAL A O 1
#

pLDDT: mean 91.25, std 10.54, range [42.78, 98.62]

Secondary structure (DSSP, 8-state):
---PPEEEE--GGGHHHHHHHGGGSTTPEEESS--SEEEEEE--GGGHHHHHHHHHHHTTT--EEEEEESHHHHH-HHHHHTT-SB-

Sequence (87 aa):
MKYSDVNFRYFKKNRYSIAVLLPLVPDAKVVNEPRNGIMLYSFSTPQKEYVYKEVDEHRKKLNAIWVAGGPHPSARPQEVLEHFDYV

Radius of gyration: 12.12 Å; chains: 1; bounding box: 31×24×29 Å

Foldseek 3Di:
DPQFAAEEADDPVCVVVCVVCDVVDPRHYYDPADAAGEYEEEDDPVCVVVVLVRQVVCVVPHNYQFEYDYDPCVVCVVVCVVRHVYD